Protein AF-A0A955I145-F1 (afdb_monomer_lite)

Sequence (133 aa):
MKADIHPNINPVIFVDTSTGTEFVTTSTLTSDEKKKVNGVDHYVIKVEISSASHPFYTGKRKLVDTAGRVDKFLERAKKAQEMKAKQVKTVDKELDEILHKDEEKKEEKAPKKAESKAANDDDTPEEDQKEAA

Foldseek 3Di:
DDPPPDADKFWAWEAEPVPRDIDTDIDNDADPDWDDDPNGIHHYDYDPDDLVRDCVNVVPPPCPDPVCPVVVVVVVVVVVVVVVVVVVVVVVVVVVVVVVVCVVVPPDDDDDDDDDDDDDDDDDDDDDDDDDD

pLDDT: mean 70.25, std 22.21, range [24.2, 91.81]

Secondary structure (DSSP, 8-state):
--TTSS---EEEEEEETTT--EEEEEES---S-EEEETTEEEEEEEES--TTT-HHHH-------STTHHHHHHHHHHHHHHHHHHHHHHHHHHHHHHHHHHGGGSSS-------------------------

Radius of gyration: 41.45 Å; chains: 1; bounding box: 64×54×112 Å

Structure (mmCIF, N/CA/C/O backbone):
data_AF-A0A955I145-F1
#
_entry.id   AF-A0A955I145-F1
#
loop_
_atom_site.group_PDB
_atom_site.id
_atom_site.type_symbol
_atom_site.label_atom_id
_atom_site.label_alt_id
_atom_site.label_comp_id
_atom_site.label_asym_id
_atom_site.label_entity_id
_atom_site.label_seq_id
_atom_site.pdbx_PDB_ins_code
_atom_site.Cartn_x
_atom_site.Cartn_y
_atom_site.Cartn_z
_atom_site.occupancy
_atom_site.B_iso_or_equiv
_atom_site.auth_seq_id
_atom_site.auth_comp_id
_atom_site.auth_asym_id
_atom_site.auth_atom_id
_atom_site.pdbx_PDB_model_num
ATOM 1 N N . MET A 1 1 ? 20.492 12.522 -17.851 1.00 79.19 1 MET A N 1
ATOM 2 C CA . MET A 1 1 ? 21.517 11.644 -17.255 1.00 79.19 1 MET A CA 1
ATOM 3 C C . MET A 1 1 ? 22.884 12.144 -17.667 1.00 79.19 1 MET A C 1
ATOM 5 O O . MET A 1 1 ? 23.087 12.362 -18.854 1.00 79.19 1 MET A O 1
ATOM 9 N N . LYS A 1 2 ? 23.795 12.341 -16.715 1.00 87.88 2 LYS A N 1
ATOM 10 C CA . LYS A 1 2 ? 25.232 12.401 -17.007 1.00 87.88 2 LYS A CA 1
ATOM 11 C C . LYS A 1 2 ? 25.811 11.000 -16.802 1.00 87.88 2 LYS A C 1
ATOM 13 O O . LYS A 1 2 ? 25.344 10.287 -15.915 1.00 87.88 2 LYS A O 1
ATOM 18 N N . ALA A 1 3 ? 26.773 10.604 -17.631 1.00 83.06 3 ALA A N 1
ATOM 19 C CA . ALA A 1 3 ? 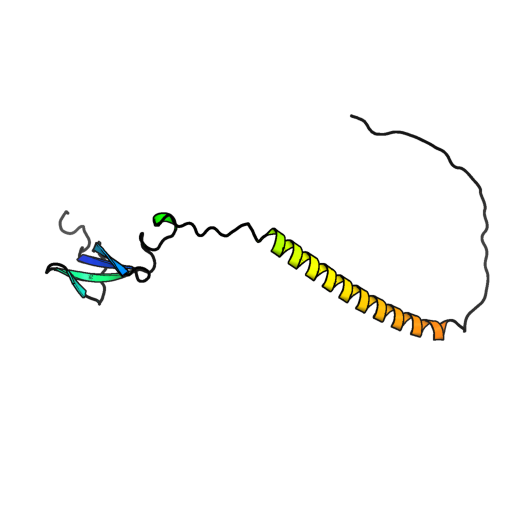27.466 9.334 -17.443 1.00 83.06 3 ALA A CA 1
ATOM 20 C C . ALA A 1 3 ? 28.190 9.327 -16.077 1.00 83.06 3 ALA A C 1
ATOM 22 O O . ALA A 1 3 ? 28.624 10.380 -15.609 1.00 83.06 3 ALA A O 1
ATOM 23 N N . ASP A 1 4 ? 28.239 8.163 -15.427 1.00 83.94 4 ASP A N 1
ATOM 24 C CA . ASP A 1 4 ? 28.995 7.853 -14.196 1.00 83.94 4 ASP A CA 1
ATOM 25 C C . ASP A 1 4 ? 28.572 8.487 -12.857 1.00 83.94 4 ASP A C 1
ATOM 27 O O . ASP A 1 4 ? 29.129 8.131 -11.822 1.00 83.94 4 ASP A O 1
ATOM 31 N N . ILE A 1 5 ? 27.555 9.355 -12.812 1.00 90.25 5 ILE A N 1
ATOM 32 C CA . ILE A 1 5 ? 27.046 9.930 -11.541 1.00 90.25 5 ILE A CA 1
ATOM 33 C C . ILE A 1 5 ? 25.644 9.444 -11.153 1.00 90.25 5 ILE A C 1
ATOM 35 O O . ILE A 1 5 ? 25.021 9.990 -10.239 1.00 90.25 5 ILE A O 1
ATOM 39 N N . HIS A 1 6 ? 25.113 8.447 -11.862 1.00 86.62 6 HIS A N 1
ATOM 40 C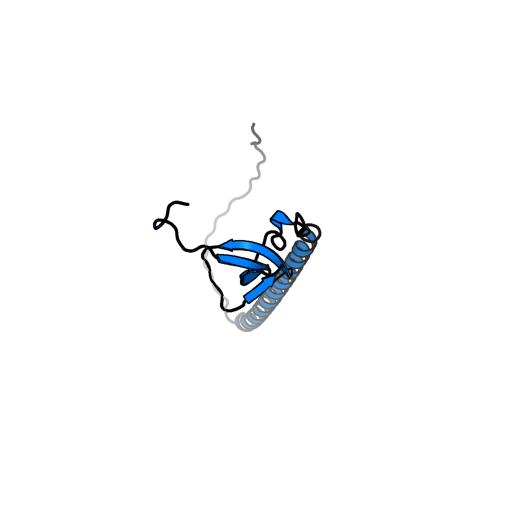 CA . HIS A 1 6 ? 23.777 7.916 -11.612 1.00 86.62 6 HIS A CA 1
ATOM 41 C C . HIS A 1 6 ? 23.808 6.406 -11.370 1.00 86.62 6 HIS A C 1
ATOM 43 O O . HIS A 1 6 ? 24.524 5.691 -12.072 1.00 86.62 6 HIS A O 1
ATOM 49 N N . PRO A 1 7 ? 23.012 5.912 -10.406 1.00 89.06 7 PRO A N 1
ATOM 50 C CA . PRO A 1 7 ? 22.843 4.484 -10.201 1.00 89.06 7 PRO A CA 1
ATOM 51 C C . PRO A 1 7 ? 22.110 3.849 -11.387 1.00 89.06 7 PRO A C 1
ATOM 53 O O . PRO A 1 7 ? 21.365 4.515 -12.109 1.00 89.06 7 PRO A O 1
ATOM 56 N N . ASN A 1 8 ? 22.310 2.544 -11.566 1.00 88.12 8 ASN A N 1
ATOM 57 C CA . ASN A 1 8 ? 21.652 1.788 -12.624 1.00 88.12 8 ASN A CA 1
ATOM 58 C C . ASN A 1 8 ? 20.132 1.743 -12.384 1.00 88.12 8 ASN A C 1
ATOM 60 O O . ASN A 1 8 ? 19.679 1.382 -11.296 1.00 88.12 8 ASN A O 1
ATOM 64 N N . ILE A 1 9 ? 19.364 2.128 -13.403 1.00 90.56 9 ILE A N 1
ATOM 65 C CA . ILE A 1 9 ? 17.905 2.140 -13.392 1.00 90.56 9 ILE A CA 1
ATOM 66 C C . ILE A 1 9 ? 17.410 0.970 -14.235 1.00 90.56 9 ILE A C 1
ATOM 68 O O . ILE A 1 9 ? 17.728 0.865 -15.418 1.00 90.56 9 ILE A O 1
ATOM 72 N N . ASN A 1 10 ? 16.571 0.137 -13.633 1.00 88.94 10 ASN A N 1
ATOM 73 C CA . ASN A 1 10 ? 15.976 -1.028 -14.259 1.00 88.94 10 ASN A CA 1
ATOM 74 C C . ASN A 1 10 ? 14.460 -0.833 -14.449 1.00 88.94 10 ASN A C 1
ATOM 76 O O . ASN A 1 10 ? 13.822 -0.120 -13.669 1.00 88.94 10 ASN A O 1
ATOM 80 N N . PRO A 1 11 ? 13.853 -1.471 -15.461 1.00 90.56 11 PRO A N 1
ATOM 81 C CA . PRO A 1 11 ? 12.402 -1.583 -15.575 1.00 90.56 11 PRO A CA 1
ATOM 82 C C . PRO A 1 11 ? 11.848 -2.537 -14.499 1.00 90.56 11 PRO A C 1
ATOM 84 O O . PRO A 1 11 ? 12.325 -3.661 -14.331 1.00 90.56 11 PRO A O 1
ATOM 87 N N . VAL A 1 12 ? 10.839 -2.086 -13.752 1.00 90.88 12 VAL A N 1
ATOM 88 C CA . VAL A 1 12 ? 10.274 -2.785 -12.587 1.00 90.88 12 VAL A CA 1
ATOM 89 C C . VAL A 1 12 ? 8.744 -2.708 -12.602 1.00 90.88 12 VAL A C 1
ATOM 91 O O . VAL A 1 12 ? 8.157 -1.703 -12.997 1.00 90.88 12 VAL A O 1
ATOM 94 N N . ILE A 1 13 ? 8.091 -3.772 -12.147 1.00 91.25 13 ILE A N 1
ATOM 95 C CA . ILE A 1 13 ? 6.653 -3.846 -11.902 1.00 91.25 13 ILE A CA 1
ATOM 96 C C . ILE A 1 13 ? 6.432 -3.962 -10.398 1.00 91.25 13 ILE A C 1
ATOM 98 O O . ILE A 1 13 ? 6.861 -4.934 -9.775 1.00 91.25 13 ILE A O 1
ATOM 102 N N . PHE A 1 14 ? 5.729 -2.993 -9.822 1.00 91.12 14 PHE A N 1
ATOM 103 C CA . PHE A 1 14 ? 5.234 -3.099 -8.455 1.00 91.12 14 PHE A CA 1
ATOM 104 C C . PHE A 1 14 ? 3.871 -3.780 -8.461 1.00 91.12 14 PHE A C 1
ATOM 106 O O . PHE A 1 14 ? 2.933 -3.277 -9.075 1.00 91.12 14 PHE A O 1
ATOM 113 N N . VAL A 1 15 ? 3.771 -4.918 -7.782 1.00 91.06 15 VAL A N 1
ATOM 114 C CA . VAL A 1 15 ? 2.533 -5.688 -7.649 1.00 91.06 15 VAL A CA 1
ATOM 115 C C . VAL A 1 15 ? 2.014 -5.515 -6.232 1.00 91.06 15 VAL A C 1
ATOM 117 O O . VAL A 1 15 ? 2.683 -5.891 -5.269 1.00 91.06 15 VAL A O 1
ATOM 120 N N . ASP A 1 16 ? 0.819 -4.948 -6.098 1.00 91.81 16 ASP A N 1
ATOM 121 C CA . ASP A 1 16 ? 0.129 -4.890 -4.811 1.00 91.81 16 ASP A CA 1
ATOM 122 C C . ASP A 1 16 ? -0.410 -6.281 -4.446 1.00 91.81 16 ASP A C 1
ATOM 124 O O . ASP A 1 16 ? -1.210 -6.863 -5.179 1.00 91.81 16 ASP A O 1
ATOM 128 N N . THR A 1 17 ? 0.002 -6.809 -3.296 1.00 88.88 17 THR A N 1
ATOM 129 C CA . THR A 1 17 ? -0.457 -8.111 -2.783 1.00 88.88 17 THR A CA 1
ATOM 130 C C . THR A 1 17 ? -1.937 -8.129 -2.399 1.00 88.88 17 THR A C 1
ATOM 132 O O . THR A 1 17 ? -2.570 -9.180 -2.466 1.00 88.88 17 THR A O 1
ATOM 135 N N . SER A 1 18 ? -2.514 -6.983 -2.024 1.00 85.62 18 SER A N 1
ATOM 136 C CA . SER A 1 18 ? -3.903 -6.896 -1.564 1.00 85.62 18 SER A CA 1
ATOM 137 C C . SER A 1 18 ? -4.906 -6.771 -2.711 1.00 85.62 18 SER A C 1
ATOM 139 O O . SER A 1 18 ? -6.015 -7.295 -2.612 1.00 85.62 18 SER A O 1
ATOM 141 N N . THR A 1 19 ? -4.540 -6.059 -3.779 1.00 83.44 19 THR A N 1
ATOM 142 C CA . THR A 1 19 ? -5.456 -5.720 -4.885 1.00 83.44 19 THR A CA 1
ATOM 143 C C . THR A 1 19 ? -5.044 -6.315 -6.228 1.00 83.44 19 THR A C 1
ATOM 145 O O . THR A 1 19 ? -5.828 -6.266 -7.171 1.00 83.44 19 THR A O 1
ATOM 148 N N . GLY A 1 20 ? -3.833 -6.872 -6.335 1.00 85.94 20 GLY A N 1
ATOM 149 C CA . GLY A 1 20 ? -3.289 -7.405 -7.586 1.00 85.94 20 GLY A CA 1
ATOM 150 C C . GLY A 1 20 ? -2.978 -6.332 -8.632 1.00 85.94 20 GLY A C 1
ATOM 151 O O . GLY A 1 20 ? -2.729 -6.663 -9.788 1.00 85.94 20 GLY A O 1
ATOM 152 N N . THR A 1 21 ? -3.014 -5.050 -8.256 1.00 87.12 21 THR A N 1
ATOM 153 C CA . THR A 1 21 ? -2.753 -3.940 -9.178 1.00 87.12 21 THR A CA 1
ATOM 154 C C . THR A 1 21 ? -1.264 -3.896 -9.532 1.00 87.12 21 THR A C 1
ATOM 156 O O . THR A 1 21 ? -0.417 -3.927 -8.637 1.00 87.12 21 THR A O 1
ATOM 159 N N . GLU A 1 22 ? -0.947 -3.813 -10.828 1.00 90.19 22 GLU A N 1
ATOM 160 C CA . GLU A 1 22 ? 0.425 -3.774 -11.349 1.00 90.19 22 GLU A CA 1
ATOM 161 C C . GLU A 1 22 ? 0.800 -2.356 -11.804 1.00 90.19 22 GLU A C 1
ATOM 163 O O . GLU A 1 22 ? 0.136 -1.771 -12.661 1.00 90.19 22 GLU A O 1
ATOM 168 N N . PHE A 1 23 ? 1.890 -1.810 -11.265 1.00 89.81 23 PHE A N 1
ATOM 169 C CA . PHE A 1 23 ? 2.431 -0.510 -11.659 1.00 89.81 23 PHE A CA 1
ATOM 170 C C . PHE A 1 23 ? 3.767 -0.689 -12.379 1.00 89.81 23 PHE A C 1
ATOM 172 O O . PHE A 1 23 ? 4.764 -1.070 -11.764 1.00 89.81 23 PHE A O 1
ATOM 179 N N . VAL A 1 24 ? 3.789 -0.392 -13.679 1.00 90.94 24 VAL A N 1
ATOM 180 C CA . VAL A 1 24 ? 5.000 -0.427 -14.511 1.00 90.94 24 VAL A CA 1
ATOM 181 C C . VAL A 1 24 ? 5.759 0.886 -14.339 1.00 90.94 24 VAL A C 1
ATOM 183 O O . VAL A 1 24 ? 5.235 1.955 -14.647 1.00 90.94 24 VAL A O 1
ATOM 186 N N . THR A 1 25 ? 6.990 0.821 -13.840 1.00 90.38 25 THR A N 1
ATOM 187 C CA . THR A 1 25 ? 7.847 1.996 -13.642 1.00 90.38 25 THR A CA 1
ATOM 188 C C . THR A 1 25 ? 9.326 1.625 -13.753 1.00 90.38 25 THR A C 1
ATOM 190 O O . THR A 1 25 ? 9.689 0.483 -14.026 1.00 90.38 25 THR A O 1
ATOM 193 N N . THR A 1 26 ? 10.207 2.597 -13.556 1.00 90.31 26 THR A N 1
ATOM 194 C CA . THR A 1 26 ? 11.656 2.401 -13.522 1.00 90.31 26 THR A CA 1
ATOM 195 C C . THR A 1 26 ? 12.184 2.636 -12.111 1.00 90.31 26 THR A C 1
ATOM 197 O O . THR A 1 26 ? 11.865 3.658 -11.504 1.00 90.31 26 THR A O 1
ATOM 200 N N . SER A 1 27 ? 12.997 1.720 -11.585 1.00 90.06 27 SER A N 1
ATOM 201 C CA . SER A 1 27 ? 13.574 1.812 -10.238 1.00 90.06 27 SER A CA 1
ATOM 202 C C . SER A 1 27 ? 15.001 1.265 -10.208 1.00 90.06 27 SER A C 1
ATOM 204 O O . SER A 1 27 ? 15.419 0.525 -11.093 1.00 90.06 27 SER A O 1
ATOM 206 N N . THR A 1 28 ? 15.771 1.633 -9.188 1.00 88.88 28 THR A N 1
ATOM 207 C CA . THR A 1 28 ? 17.114 1.083 -8.938 1.00 88.88 28 THR A CA 1
ATOM 208 C C . THR A 1 28 ? 17.071 -0.275 -8.230 1.00 88.88 28 THR A C 1
ATOM 210 O O . THR A 1 28 ? 18.070 -0.990 -8.203 1.00 88.88 28 THR A O 1
ATOM 213 N N . LEU A 1 29 ? 15.920 -0.641 -7.660 1.00 85.94 29 LEU A N 1
ATOM 214 C CA . LEU A 1 29 ? 15.700 -1.917 -6.983 1.00 85.94 29 LEU A CA 1
ATOM 215 C C . LEU A 1 29 ? 15.621 -3.075 -7.984 1.00 85.94 29 LEU A C 1
ATOM 2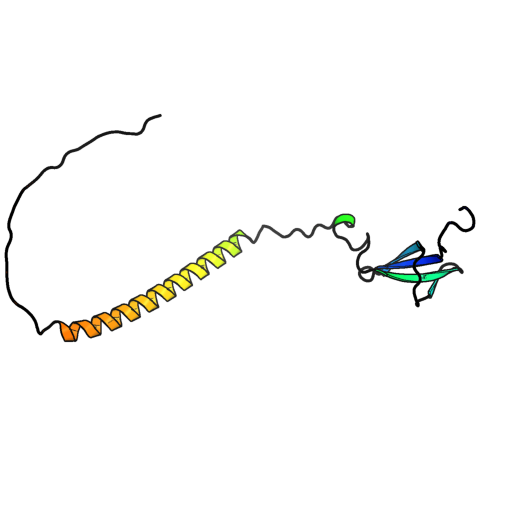17 O O . LEU A 1 29 ? 15.047 -2.946 -9.065 1.00 85.94 29 LEU A O 1
ATOM 221 N N . THR A 1 30 ? 16.166 -4.222 -7.586 1.00 85.19 30 THR A N 1
ATOM 222 C CA . THR A 1 30 ? 16.096 -5.486 -8.330 1.00 85.19 30 THR A CA 1
ATOM 223 C C . THR A 1 30 ? 15.445 -6.558 -7.458 1.00 85.19 30 THR A C 1
ATOM 225 O O . THR A 1 30 ? 15.423 -6.444 -6.234 1.00 85.19 30 THR A O 1
ATOM 228 N N . SER A 1 31 ? 14.856 -7.562 -8.100 1.00 86.81 31 SER A N 1
ATOM 229 C CA . SER A 1 31 ? 14.171 -8.693 -7.466 1.00 86.81 31 SER A CA 1
ATOM 230 C C . SER A 1 31 ? 14.513 -9.970 -8.234 1.00 86.81 31 SER A C 1
ATOM 232 O O . SER A 1 31 ? 14.963 -9.898 -9.378 1.00 86.81 31 SER A O 1
ATOM 234 N N . ASP A 1 32 ? 14.297 -11.136 -7.638 1.00 84.31 32 ASP A N 1
ATOM 235 C CA . ASP A 1 32 ? 14.578 -12.416 -8.298 1.00 84.31 32 ASP A CA 1
ATOM 236 C C . ASP A 1 32 ? 13.500 -12.779 -9.334 1.00 84.31 32 ASP A C 1
ATOM 238 O O . ASP A 1 32 ? 13.771 -13.430 -10.345 1.00 84.31 32 ASP A O 1
ATOM 242 N N . GLU A 1 33 ? 12.266 -12.317 -9.119 1.00 83.69 33 GLU A N 1
ATOM 243 C CA . GLU A 1 33 ? 11.136 -12.574 -10.009 1.00 83.69 33 GLU A CA 1
ATOM 244 C C . GLU A 1 33 ? 11.149 -11.609 -11.206 1.00 83.69 33 GLU A C 1
ATOM 246 O O . GLU A 1 33 ? 11.191 -10.387 -11.042 1.00 83.69 33 GLU A O 1
ATOM 251 N N . LYS A 1 34 ? 11.077 -12.151 -12.430 1.00 85.44 34 LYS A N 1
ATOM 252 C CA . LYS A 1 34 ? 11.000 -11.377 -13.679 1.00 85.44 34 LYS A CA 1
ATOM 253 C C . LYS A 1 34 ? 9.718 -11.695 -14.435 1.00 85.44 34 LYS A C 1
ATOM 255 O O . LYS A 1 34 ? 9.376 -12.862 -14.622 1.00 85.44 34 LYS A O 1
ATOM 260 N N . LYS A 1 35 ? 9.038 -10.658 -14.922 1.00 85.44 35 LYS A N 1
ATOM 261 C CA . LYS A 1 35 ? 7.839 -10.774 -15.758 1.00 85.44 35 LYS A CA 1
ATOM 262 C C . LYS A 1 35 ? 8.043 -9.998 -17.056 1.00 85.44 35 LYS A C 1
ATOM 264 O O . LYS A 1 35 ? 8.461 -8.841 -17.041 1.00 85.44 35 LYS A O 1
ATOM 269 N N . LYS A 1 36 ? 7.724 -10.633 -18.186 1.00 85.06 36 LYS A N 1
ATOM 270 C CA . LYS A 1 36 ? 7.701 -9.975 -19.498 1.00 85.06 36 LYS A CA 1
ATOM 271 C C . LYS A 1 36 ? 6.392 -9.226 -19.670 1.00 85.06 36 LYS A C 1
ATOM 273 O O . LYS A 1 36 ? 5.330 -9.843 -19.697 1.00 85.06 36 LYS A O 1
ATOM 278 N N . VAL A 1 37 ? 6.482 -7.912 -19.838 1.00 80.88 37 VAL A N 1
ATOM 279 C CA . VAL A 1 37 ? 5.347 -7.065 -20.216 1.00 80.88 37 VAL A CA 1
ATOM 280 C C . VAL A 1 37 ? 5.748 -6.300 -21.470 1.00 80.88 37 VAL A C 1
ATOM 282 O O . VAL A 1 37 ? 6.787 -5.646 -21.498 1.00 80.88 37 VAL A O 1
ATOM 285 N N . ASN A 1 38 ? 4.952 -6.437 -22.535 1.00 77.00 38 ASN A N 1
ATOM 286 C CA . ASN A 1 38 ? 5.165 -5.769 -23.826 1.00 77.00 38 ASN A CA 1
ATOM 287 C C . ASN A 1 38 ? 6.562 -6.001 -24.440 1.00 77.00 38 ASN A C 1
ATOM 289 O O . ASN A 1 38 ? 7.141 -5.107 -25.047 1.00 77.00 38 ASN A O 1
ATOM 293 N N . GLY A 1 39 ? 7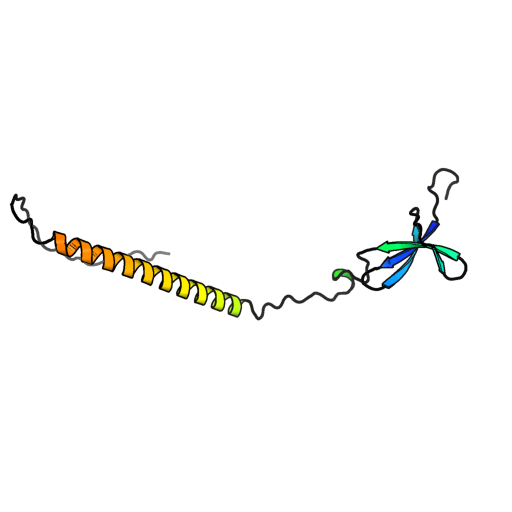.117 -7.206 -24.264 1.00 81.38 39 GLY A N 1
ATOM 294 C CA . GLY A 1 39 ? 8.421 -7.590 -24.818 1.00 81.38 39 GLY A CA 1
ATOM 295 C C . GLY A 1 39 ? 9.642 -7.113 -24.021 1.00 81.38 39 GLY A C 1
ATOM 296 O O . GLY A 1 39 ? 10.758 -7.458 -24.395 1.00 81.38 39 GLY A O 1
ATOM 297 N N . VAL A 1 40 ? 9.447 -6.387 -22.913 1.00 83.69 40 VAL A N 1
ATOM 298 C CA . VAL A 1 40 ? 10.519 -5.936 -22.013 1.00 83.69 40 VAL A CA 1
ATOM 299 C C . VAL A 1 40 ? 10.482 -6.748 -20.715 1.00 83.69 40 VAL A C 1
ATOM 301 O O . VAL A 1 40 ? 9.423 -6.927 -20.103 1.00 83.69 40 VAL A O 1
ATOM 304 N N . ASP A 1 41 ? 11.644 -7.254 -20.299 1.00 86.44 41 ASP A N 1
ATOM 305 C CA . ASP A 1 41 ? 11.822 -7.949 -19.021 1.00 86.44 41 ASP A CA 1
ATOM 306 C C . ASP A 1 41 ? 11.790 -6.938 -17.874 1.00 86.44 41 ASP A C 1
ATOM 308 O O . ASP A 1 41 ? 12.642 -6.055 -17.809 1.00 86.44 41 ASP A O 1
ATOM 312 N N . HIS A 1 42 ? 10.826 -7.076 -16.964 1.00 87.38 42 HIS A N 1
ATOM 313 C CA . HIS A 1 42 ? 10.720 -6.239 -15.773 1.00 87.38 42 HIS A CA 1
ATOM 314 C C . HIS A 1 42 ? 10.931 -7.069 -14.509 1.00 87.38 42 HIS A C 1
ATOM 316 O O . HIS A 1 42 ? 10.458 -8.205 -14.417 1.00 87.38 42 HIS A O 1
ATOM 322 N N . TYR A 1 43 ? 11.590 -6.484 -13.51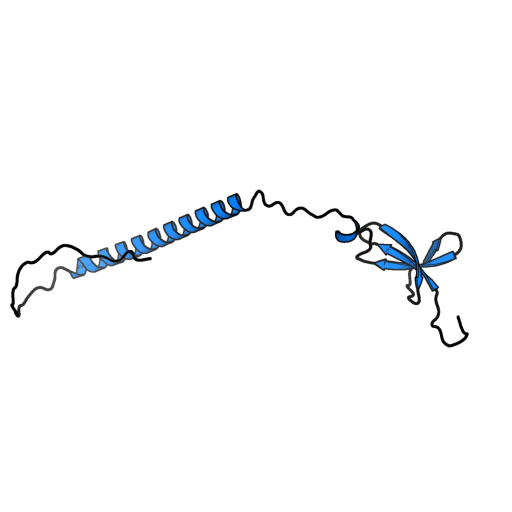2 1.00 90.19 43 TYR A N 1
ATOM 323 C CA . TYR A 1 43 ? 11.684 -7.072 -12.174 1.00 90.19 43 TYR A CA 1
ATOM 324 C C . TYR A 1 43 ? 10.362 -6.908 -11.424 1.00 90.19 43 TYR A C 1
ATOM 326 O O . TYR A 1 43 ? 9.761 -5.842 -11.480 1.00 90.19 43 TYR A O 1
ATOM 334 N N . VAL A 1 44 ? 9.904 -7.931 -10.709 1.00 90.62 44 VAL A N 1
ATOM 335 C CA . VAL A 1 44 ? 8.644 -7.897 -9.956 1.00 90.62 44 VAL A CA 1
ATOM 336 C C . VAL A 1 44 ? 8.931 -7.635 -8.484 1.00 90.62 44 VAL A C 1
ATOM 338 O O . VAL A 1 44 ? 9.620 -8.413 -7.828 1.00 90.62 44 VAL A O 1
ATOM 341 N N . ILE A 1 45 ? 8.374 -6.550 -7.952 1.00 90.06 45 ILE A N 1
ATOM 342 C CA . ILE A 1 45 ? 8.460 -6.200 -6.533 1.00 90.06 45 ILE A CA 1
ATOM 343 C C . ILE A 1 45 ? 7.060 -6.254 -5.935 1.00 90.06 45 ILE A C 1
ATOM 345 O O . ILE A 1 45 ? 6.163 -5.522 -6.351 1.00 90.06 45 ILE A O 1
ATOM 349 N N . LYS A 1 46 ? 6.879 -7.119 -4.938 1.00 90.19 46 LYS A N 1
ATOM 350 C CA . LYS A 1 46 ? 5.622 -7.237 -4.195 1.00 90.19 46 LYS A CA 1
ATOM 351 C C . LYS A 1 46 ? 5.573 -6.158 -3.118 1.00 90.19 46 LYS A C 1
ATOM 353 O O . LYS A 1 46 ? 6.528 -5.998 -2.364 1.00 90.19 46 LYS A O 1
ATOM 358 N N . VAL A 1 47 ? 4.468 -5.424 -3.058 1.00 90.00 47 VAL A N 1
ATOM 359 C CA . VAL A 1 47 ? 4.238 -4.356 -2.078 1.00 90.00 47 VAL A CA 1
ATOM 360 C C . VAL A 1 47 ? 2.982 -4.675 -1.272 1.00 90.00 47 VAL A C 1
ATOM 362 O O . VAL A 1 47 ? 2.003 -5.205 -1.800 1.00 90.00 47 VAL A O 1
ATOM 365 N N . GLU A 1 48 ? 3.016 -4.369 0.023 1.00 85.81 48 GLU A N 1
ATOM 366 C CA . GLU A 1 48 ? 1.901 -4.623 0.945 1.00 85.81 48 GLU A CA 1
ATOM 367 C C . GLU A 1 48 ? 0.776 -3.586 0.826 1.00 85.81 48 GLU A C 1
ATOM 369 O O . GLU A 1 48 ? -0.390 -3.909 1.035 1.00 85.81 48 GLU A O 1
ATOM 374 N N . ILE A 1 49 ? 1.118 -2.331 0.511 1.00 85.81 49 ILE A N 1
ATOM 375 C CA . ILE A 1 49 ? 0.171 -1.214 0.443 1.00 85.81 49 ILE A CA 1
ATOM 376 C C . ILE A 1 49 ? 0.485 -0.349 -0.779 1.00 85.81 49 ILE A C 1
ATOM 378 O O . ILE A 1 49 ? 1.611 0.112 -0.961 1.00 85.81 49 ILE A O 1
ATOM 382 N N . SER A 1 50 ? -0.532 -0.079 -1.590 1.00 87.06 50 SER A N 1
ATOM 383 C CA . SER A 1 50 ? -0.475 0.816 -2.745 1.00 87.06 50 SER A CA 1
ATOM 384 C C . SER A 1 50 ? -1.598 1.858 -2.693 1.00 87.06 50 SER A C 1
ATOM 386 O O . SER A 1 50 ? -2.451 1.854 -1.797 1.00 87.06 50 SER A O 1
ATOM 388 N N . SER A 1 51 ? -1.631 2.759 -3.679 1.00 85.69 51 SER A N 1
ATOM 389 C CA . SER A 1 51 ? -2.738 3.708 -3.842 1.00 85.69 51 SER A CA 1
ATOM 390 C C . SER A 1 51 ? -4.097 3.018 -4.002 1.00 85.69 51 SER A C 1
ATOM 392 O O . SER A 1 51 ? -5.120 3.590 -3.639 1.00 85.69 51 SER A O 1
ATOM 394 N N . ALA A 1 52 ? -4.121 1.776 -4.487 1.00 83.62 52 ALA A N 1
ATOM 395 C CA . ALA A 1 52 ? -5.348 1.011 -4.663 1.00 83.62 52 ALA A CA 1
ATOM 396 C C . ALA A 1 52 ? -5.874 0.388 -3.356 1.00 83.62 52 ALA A C 1
ATOM 398 O O . ALA A 1 52 ? -7.073 0.142 -3.243 1.00 83.62 52 ALA A O 1
ATOM 399 N N . SER A 1 53 ? -5.013 0.137 -2.365 1.00 81.88 53 SER A N 1
ATOM 400 C CA . SER A 1 53 ? -5.377 -0.548 -1.112 1.00 81.88 53 SER A CA 1
ATOM 401 C C . SER A 1 53 ? -5.501 0.386 0.090 1.00 81.88 53 SER A C 1
ATOM 403 O O . SER A 1 53 ? -6.151 0.034 1.077 1.00 81.88 53 SER A O 1
ATOM 405 N N . HIS A 1 54 ? -4.940 1.597 0.037 1.00 81.62 54 HIS A N 1
ATOM 406 C CA . HIS A 1 54 ? -5.015 2.498 1.182 1.00 81.62 54 HIS A CA 1
ATOM 407 C C . HIS A 1 54 ? -6.381 3.225 1.265 1.00 81.62 54 HIS A C 1
ATOM 409 O O . HIS A 1 54 ? -6.804 3.874 0.298 1.00 81.62 54 HIS A O 1
ATOM 415 N N . PRO A 1 55 ? -7.075 3.196 2.425 1.00 84.06 55 PRO A N 1
ATOM 416 C CA . PRO A 1 55 ? -8.391 3.826 2.600 1.00 84.06 55 PRO A CA 1
ATOM 417 C C . PRO A 1 55 ? -8.444 5.326 2.290 1.00 84.06 55 PRO A C 1
ATOM 419 O O . PRO A 1 55 ? -9.501 5.840 1.928 1.00 84.06 55 PRO A O 1
ATOM 422 N N . PHE A 1 56 ? -7.317 6.032 2.419 1.00 84.69 56 PHE A N 1
ATOM 423 C CA . PHE A 1 56 ? -7.219 7.448 2.063 1.00 84.69 56 PHE A CA 1
ATOM 424 C C . PHE A 1 56 ? -7.414 7.679 0.559 1.00 84.69 56 PHE A C 1
ATOM 426 O O . PHE A 1 56 ? -8.203 8.535 0.174 1.00 84.69 56 PHE A O 1
ATOM 433 N N . TYR A 1 57 ? -6.750 6.889 -0.289 1.00 85.12 57 TYR A N 1
ATOM 434 C CA . TYR A 1 57 ? -6.813 7.047 -1.745 1.00 85.12 57 TYR A CA 1
ATOM 435 C C . TYR A 1 57 ? -8.101 6.480 -2.345 1.00 85.12 57 TYR A C 1
ATOM 437 O O . TYR A 1 57 ? -8.610 7.005 -3.330 1.00 85.12 57 TYR A O 1
ATOM 445 N N . THR A 1 58 ? -8.665 5.434 -1.739 1.00 84.38 58 THR A N 1
ATOM 446 C CA . THR A 1 58 ? -9.913 4.821 -2.223 1.00 84.38 58 THR A CA 1
ATOM 447 C C . THR A 1 58 ? -11.175 5.564 -1.778 1.00 84.38 58 THR A C 1
ATOM 449 O O . THR A 1 58 ? -12.268 5.222 -2.228 1.00 84.38 58 THR A O 1
ATOM 452 N N . GLY A 1 59 ? -11.065 6.544 -0.870 1.00 78.44 59 GLY A N 1
ATOM 453 C CA . GLY A 1 59 ? -12.185 7.354 -0.367 1.00 78.44 59 GLY A CA 1
ATOM 454 C C . GLY A 1 59 ? -13.224 6.584 0.462 1.00 78.44 59 GLY A C 1
ATOM 455 O O . GLY A 1 59 ? -14.129 7.181 1.047 1.00 78.44 59 GLY A O 1
ATOM 456 N N . LYS A 1 60 ? -13.092 5.258 0.569 1.00 73.56 60 LYS A N 1
ATOM 457 C CA . LYS A 1 60 ? -13.973 4.381 1.343 1.00 73.56 60 LYS A CA 1
ATOM 458 C C . LYS A 1 60 ? -13.563 4.441 2.808 1.00 73.56 60 LYS A C 1
ATOM 460 O O . LYS A 1 60 ? -12.874 3.567 3.333 1.00 73.56 60 LYS A O 1
ATOM 465 N N . ARG A 1 61 ? -13.986 5.503 3.493 1.00 70.94 61 ARG A N 1
ATOM 466 C CA . ARG A 1 61 ? -13.858 5.591 4.950 1.00 70.94 61 ARG A CA 1
ATOM 467 C C . ARG A 1 61 ? -14.746 4.511 5.556 1.00 70.94 61 ARG A C 1
ATOM 469 O O . ARG A 1 61 ? -15.959 4.525 5.366 1.00 70.94 61 ARG A O 1
ATOM 476 N N . LYS A 1 62 ? -14.147 3.581 6.300 1.00 66.56 62 LYS A N 1
ATOM 477 C CA . LYS A 1 62 ? -14.895 2.664 7.162 1.00 66.56 62 LYS A CA 1
ATOM 478 C C . LYS A 1 62 ? -15.600 3.524 8.212 1.00 66.56 62 LYS A C 1
ATOM 480 O O . LYS A 1 62 ? -14.965 3.973 9.163 1.00 66.56 62 LYS A O 1
ATOM 485 N N . LEU A 1 63 ? -16.880 3.823 7.991 1.00 68.19 63 LEU A N 1
ATOM 486 C CA . LEU A 1 63 ? -17.740 4.453 8.987 1.00 68.19 63 LEU A CA 1
ATOM 487 C C . LEU A 1 63 ? -17.788 3.502 10.182 1.00 68.19 63 LEU A C 1
ATOM 489 O O . LEU A 1 63 ? -18.442 2.462 10.148 1.00 68.19 63 LEU A O 1
ATOM 493 N N . VAL A 1 64 ? -17.014 3.816 11.218 1.00 68.69 64 VAL A N 1
ATOM 494 C CA . VAL A 1 64 ? -17.144 3.146 12.507 1.00 68.69 64 VAL A CA 1
ATOM 495 C C . VAL A 1 64 ? -18.392 3.735 13.144 1.00 68.69 64 VAL A C 1
ATOM 497 O O . VAL A 1 64 ? -18.357 4.830 13.702 1.00 68.69 64 VAL A O 1
ATOM 500 N N . ASP A 1 65 ? -19.494 3.018 12.958 1.00 70.38 65 ASP A N 1
ATOM 501 C CA . ASP A 1 65 ? -20.843 3.430 13.315 1.00 70.38 65 ASP A CA 1
ATOM 502 C C . ASP A 1 65 ? -20.941 3.885 14.785 1.00 70.38 65 ASP A C 1
ATOM 504 O O . ASP A 1 65 ? -20.499 3.203 15.720 1.00 70.38 65 ASP A O 1
ATOM 508 N N . THR A 1 66 ? -21.488 5.079 14.994 1.00 65.19 66 THR A N 1
ATOM 509 C CA . THR A 1 66 ? -21.770 5.661 16.311 1.00 65.19 66 THR A CA 1
ATOM 510 C C . THR A 1 66 ? -23.057 5.112 16.923 1.00 65.19 66 THR A C 1
ATOM 512 O O . THR A 1 66 ? -23.235 5.249 18.135 1.00 65.19 66 THR A O 1
ATOM 515 N N . ALA A 1 67 ? -23.912 4.452 16.130 1.00 70.50 67 ALA A N 1
ATOM 516 C CA . ALA A 1 67 ? -25.258 4.036 16.521 1.00 70.50 67 ALA A CA 1
ATOM 517 C C . ALA A 1 67 ? -25.314 3.061 17.713 1.00 70.50 67 ALA A C 1
ATOM 519 O O . ALA A 1 67 ? -26.287 3.067 18.451 1.00 70.50 67 ALA A O 1
ATOM 520 N N . GLY A 1 68 ? -24.260 2.281 17.976 1.00 78.94 68 GLY A N 1
ATOM 521 C CA . GLY A 1 68 ? -24.238 1.298 19.073 1.00 78.94 68 GLY A CA 1
ATOM 522 C C . GLY A 1 68 ? -23.497 1.738 20.341 1.00 78.94 68 GLY A C 1
ATOM 523 O O . GLY A 1 68 ? -23.209 0.908 21.204 1.00 78.94 68 GLY A O 1
ATOM 524 N N . ARG A 1 69 ? -23.076 3.007 20.457 1.00 81.94 69 ARG A N 1
ATOM 525 C CA . ARG A 1 69 ? -22.307 3.458 21.638 1.00 81.94 69 ARG A CA 1
ATOM 526 C C . ARG A 1 69 ? -23.174 3.587 22.890 1.00 81.94 69 ARG A C 1
ATOM 528 O O . ARG A 1 69 ? -22.685 3.261 23.971 1.00 81.94 69 ARG A O 1
ATOM 535 N N . VAL A 1 70 ? -24.427 4.021 22.739 1.00 83.19 70 VAL A N 1
ATOM 536 C CA . VAL A 1 70 ? -25.389 4.137 23.847 1.00 83.19 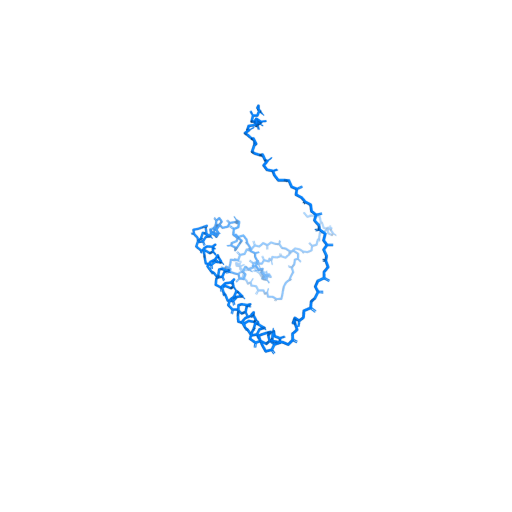70 VAL A CA 1
ATOM 537 C C . VAL A 1 70 ? -25.778 2.749 24.353 1.00 83.19 70 VAL A C 1
ATOM 539 O O . VAL A 1 70 ? -25.688 2.500 25.552 1.00 83.19 70 VAL A O 1
ATOM 542 N N . ASP A 1 71 ? -26.059 1.805 23.454 1.00 84.94 71 ASP A N 1
ATOM 543 C CA . ASP A 1 71 ? -26.383 0.423 23.829 1.00 84.94 71 ASP A CA 1
ATOM 544 C C . ASP A 1 71 ? -25.221 -0.255 24.566 1.00 84.94 71 ASP A C 1
ATOM 546 O O . ASP A 1 71 ? -25.404 -0.816 25.645 1.00 84.94 71 ASP A O 1
ATOM 550 N N . LYS A 1 72 ? -23.981 -0.085 24.082 1.00 86.25 72 LYS A N 1
ATOM 551 C CA . LYS A 1 72 ? -22.775 -0.567 24.781 1.00 86.25 72 LYS A CA 1
ATOM 552 C C . LYS A 1 72 ? -22.572 0.090 26.148 1.00 86.25 72 LYS A C 1
ATOM 554 O O . LYS A 1 72 ? -21.993 -0.528 27.040 1.00 86.25 72 LYS A O 1
ATOM 559 N N . PHE A 1 73 ? -22.987 1.344 26.326 1.00 88.62 73 PHE A N 1
ATOM 560 C CA . PHE A 1 73 ? -22.934 2.011 27.627 1.00 88.62 73 PHE A CA 1
ATOM 561 C C . PHE A 1 73 ? -23.975 1.425 28.588 1.00 88.62 73 PHE A C 1
ATOM 563 O O . PHE A 1 73 ? -23.622 1.070 29.712 1.00 88.62 73 PHE A O 1
ATOM 570 N N . LEU A 1 74 ? -25.215 1.235 28.127 1.00 89.38 74 LEU A N 1
ATOM 571 C CA . LEU A 1 74 ? -26.285 0.608 28.905 1.00 89.38 74 LEU A CA 1
ATOM 572 C C . LEU A 1 74 ? -25.932 -0.835 29.298 1.00 89.38 74 LEU A C 1
ATOM 574 O O . LEU A 1 74 ? -26.143 -1.228 30.443 1.00 89.38 74 LEU A O 1
ATOM 578 N N . GLU A 1 75 ? -25.324 -1.610 28.399 1.00 91.19 75 GLU A N 1
ATOM 579 C CA . GLU A 1 75 ? -24.840 -2.966 28.690 1.00 91.19 75 GLU A CA 1
ATOM 580 C C . GLU A 1 75 ? -23.738 -2.991 29.757 1.00 91.19 75 GLU A C 1
ATOM 582 O O . GLU A 1 75 ? -23.749 -3.847 30.644 1.00 91.19 75 GLU A O 1
ATOM 587 N N . ARG A 1 76 ? -22.786 -2.049 29.708 1.00 89.75 76 ARG A N 1
ATOM 588 C CA . ARG A 1 76 ? -21.744 -1.930 30.742 1.00 89.75 76 ARG A CA 1
ATOM 589 C C . ARG A 1 76 ? -22.327 -1.492 32.083 1.00 89.75 76 ARG A C 1
ATOM 591 O O . ARG A 1 76 ? -21.921 -2.027 33.112 1.00 89.75 76 ARG A O 1
ATOM 598 N N . ALA A 1 77 ? -23.281 -0.562 32.076 1.00 91.50 77 ALA A N 1
ATOM 599 C CA . ALA A 1 77 ? -23.943 -0.085 33.285 1.00 91.50 77 ALA A CA 1
ATOM 600 C C . ALA A 1 77 ? -24.743 -1.204 33.974 1.00 91.50 77 ALA A C 1
ATOM 602 O O . ALA A 1 77 ? -24.592 -1.401 35.179 1.00 91.50 77 ALA A O 1
ATOM 603 N N . LYS A 1 78 ? -25.509 -1.998 33.211 1.00 91.56 78 LYS A N 1
ATOM 604 C CA . LYS A 1 78 ? -26.228 -3.177 33.728 1.00 91.56 78 LYS A CA 1
ATOM 605 C C . LYS A 1 78 ? -25.274 -4.198 34.353 1.00 91.56 78 LYS A C 1
ATOM 607 O O . LYS A 1 78 ? -25.465 -4.594 35.498 1.00 91.56 78 LYS A O 1
ATOM 612 N N . LYS A 1 79 ? -24.180 -4.543 33.659 1.00 90.88 79 LYS A N 1
ATOM 613 C CA . LYS A 1 79 ? -23.146 -5.447 34.199 1.00 90.88 79 LYS A CA 1
ATOM 614 C C . LYS A 1 79 ? -22.515 -4.908 35.487 1.00 90.88 79 LYS A C 1
ATOM 616 O O . LYS A 1 79 ? -22.282 -5.673 36.417 1.00 90.88 79 LYS A O 1
ATOM 621 N N . ALA A 1 80 ? -22.266 -3.601 35.582 1.00 88.31 80 ALA A N 1
ATOM 622 C CA . ALA A 1 80 ? -21.729 -2.989 36.798 1.00 88.31 80 ALA A CA 1
ATOM 623 C C . ALA A 1 80 ? -22.717 -3.055 37.979 1.00 88.31 80 ALA A C 1
ATOM 625 O O . ALA A 1 80 ? -22.299 -3.308 39.108 1.00 88.31 80 ALA A O 1
ATOM 626 N N . GLN A 1 81 ? -24.017 -2.873 37.732 1.00 86.69 81 GLN A N 1
ATOM 627 C CA . GLN A 1 81 ? -25.057 -3.014 38.757 1.00 86.69 81 GLN A CA 1
ATOM 628 C C . GLN A 1 81 ? -25.186 -4.459 39.249 1.00 86.69 81 GLN A C 1
ATOM 630 O O . GLN A 1 81 ? -25.262 -4.685 40.453 1.00 86.69 81 GLN A O 1
ATOM 635 N N . GLU A 1 82 ? -25.130 -5.442 38.351 1.00 85.19 82 GLU A N 1
ATOM 636 C CA . GLU A 1 82 ? -25.137 -6.861 38.727 1.00 85.19 82 GLU A CA 1
ATOM 637 C C . GLU A 1 82 ? -23.907 -7.253 39.553 1.00 85.19 82 GLU A C 1
ATOM 639 O O . GLU A 1 82 ? -24.022 -8.021 40.507 1.00 85.19 82 GLU A O 1
ATOM 644 N N . MET A 1 83 ? -22.730 -6.712 39.223 1.00 81.12 83 MET A N 1
ATOM 645 C CA . MET A 1 83 ? -21.502 -6.951 39.988 1.00 81.12 83 MET A CA 1
ATOM 646 C C . MET A 1 83 ? -21.561 -6.306 41.377 1.00 81.12 83 MET A C 1
ATOM 648 O O . MET A 1 83 ? -21.182 -6.949 42.353 1.00 81.12 83 MET A O 1
ATOM 652 N N . LYS A 1 84 ? -22.115 -5.092 41.494 1.00 80.56 84 LYS A N 1
ATOM 653 C CA . LYS A 1 84 ? -22.373 -4.453 42.794 1.00 80.56 84 LYS A CA 1
ATOM 654 C C . LYS A 1 84 ? -23.394 -5.235 43.619 1.00 80.56 84 LYS A C 1
ATOM 656 O O . LYS A 1 84 ? -23.161 -5.477 44.793 1.00 80.56 84 LYS A O 1
ATOM 661 N N . ALA A 1 85 ? -24.482 -5.698 43.008 1.00 78.38 85 ALA A N 1
ATOM 662 C CA . ALA A 1 85 ? -25.488 -6.505 43.695 1.00 78.38 85 ALA A CA 1
ATOM 663 C C . ALA A 1 85 ? -24.935 -7.864 44.158 1.00 78.38 85 ALA A C 1
ATOM 665 O O . ALA A 1 85 ? -25.335 -8.367 45.204 1.00 78.38 85 ALA A O 1
ATOM 666 N N . LYS A 1 86 ? -24.003 -8.465 43.407 1.00 78.06 86 LYS A N 1
ATOM 667 C CA . LYS A 1 86 ? -23.289 -9.677 43.836 1.00 78.06 86 LYS A CA 1
ATOM 668 C C . LYS A 1 86 ? -22.344 -9.399 45.006 1.00 78.06 86 LYS A C 1
ATOM 670 O O . LYS A 1 86 ? -22.327 -10.203 45.926 1.00 78.06 86 LYS A O 1
ATOM 675 N N . GLN A 1 87 ? -21.635 -8.268 44.992 1.00 71.81 87 GLN A N 1
ATOM 676 C CA . GLN A 1 87 ? -20.754 -7.849 46.088 1.00 71.81 87 GLN A CA 1
ATOM 677 C C . GLN A 1 87 ? -21.524 -7.536 47.376 1.00 71.81 87 GLN A C 1
ATOM 679 O O . GLN A 1 87 ? -21.118 -7.981 48.442 1.00 71.81 87 GLN A O 1
ATOM 684 N N . VAL A 1 88 ? -22.663 -6.845 47.282 1.00 69.75 88 VAL A N 1
ATOM 685 C CA . VAL A 1 88 ? -23.533 -6.573 48.439 1.00 69.75 88 VAL A CA 1
ATOM 686 C C . VAL A 1 88 ? -24.060 -7.884 49.029 1.00 69.75 88 VAL A C 1
ATOM 688 O O . VAL A 1 88 ? -23.914 -8.111 50.216 1.00 69.75 88 VAL A O 1
ATOM 691 N N . LYS A 1 89 ? -24.511 -8.832 48.196 1.00 68.81 89 LYS A N 1
ATOM 692 C CA . LYS A 1 89 ? -24.963 -10.155 48.669 1.00 68.81 89 LYS A CA 1
ATOM 693 C C . LYS A 1 89 ? -23.872 -11.009 49.317 1.00 68.81 89 LYS A C 1
ATOM 695 O O . LYS A 1 89 ? -24.202 -11.872 50.122 1.00 68.81 89 LYS A O 1
ATOM 700 N N . THR A 1 90 ? -22.608 -10.860 48.926 1.00 69.56 90 THR A N 1
ATOM 701 C CA . THR A 1 90 ? -21.494 -11.533 49.615 1.00 69.56 90 THR A CA 1
ATOM 702 C C . THR A 1 90 ? -21.177 -10.860 50.943 1.00 69.56 90 THR A C 1
ATOM 704 O O . THR A 1 90 ? -20.998 -11.564 51.924 1.00 69.56 90 THR A O 1
ATOM 707 N N . VAL A 1 91 ? -21.209 -9.527 50.997 1.00 69.25 91 VAL A N 1
ATOM 708 C CA . VAL A 1 91 ? -20.955 -8.763 52.227 1.00 69.25 91 VAL A CA 1
ATOM 709 C C . VAL A 1 91 ? -22.085 -8.951 53.246 1.00 69.25 91 VAL A C 1
ATOM 711 O O . VAL A 1 91 ? -21.799 -9.138 54.419 1.00 69.25 91 VAL A O 1
ATOM 714 N N . ASP A 1 92 ? -23.348 -8.997 52.813 1.00 65.19 92 ASP A N 1
ATOM 715 C CA . ASP A 1 92 ? -24.502 -9.260 53.688 1.00 65.19 92 ASP A CA 1
ATOM 716 C C . ASP A 1 92 ? -24.464 -10.685 54.262 1.00 65.19 92 ASP A C 1
ATOM 718 O O . ASP A 1 92 ? -24.763 -10.889 55.432 1.00 65.19 92 ASP A O 1
ATOM 722 N N . LYS A 1 93 ? -24.025 -11.676 53.471 1.00 66.56 93 LYS A N 1
ATOM 723 C CA . LYS A 1 93 ? -23.814 -13.050 53.959 1.00 66.56 93 LYS A CA 1
ATOM 724 C C . LYS A 1 93 ? -22.658 -13.145 54.952 1.00 66.56 93 LYS A C 1
ATOM 726 O O . LYS A 1 93 ? -22.773 -13.855 55.942 1.00 66.56 93 LYS A O 1
ATOM 731 N N . GLU A 1 94 ? -21.566 -12.429 54.697 1.00 65.31 94 GLU A N 1
ATOM 732 C CA . GLU A 1 94 ? -20.434 -12.336 55.626 1.00 65.31 94 GLU A CA 1
ATOM 733 C C . GLU A 1 94 ? -20.827 -11.603 56.924 1.00 65.31 94 GLU A C 1
ATOM 735 O O . GLU A 1 94 ? -20.403 -12.004 58.004 1.00 65.31 94 GLU A O 1
ATOM 740 N N . LEU A 1 95 ? -21.678 -10.574 56.850 1.00 60.06 95 LEU A N 1
ATOM 741 C CA . LEU A 1 95 ? -22.220 -9.860 58.013 1.00 60.06 95 LEU A CA 1
ATOM 742 C C . LEU A 1 95 ? -23.194 -10.719 58.831 1.00 60.06 95 LEU A C 1
ATOM 744 O O . LEU A 1 95 ? -23.089 -10.726 60.058 1.00 60.06 95 LEU A O 1
ATOM 748 N N . ASP A 1 96 ? -24.090 -11.468 58.184 1.00 60.47 96 ASP A N 1
ATOM 749 C CA . ASP A 1 96 ? -24.999 -12.394 58.870 1.00 60.47 96 ASP A CA 1
ATOM 750 C C . ASP A 1 96 ? -24.220 -13.507 59.591 1.00 60.47 96 ASP A C 1
ATOM 752 O O . ASP A 1 96 ? -24.517 -13.814 60.746 1.00 60.47 96 ASP A O 1
ATOM 756 N N . GLU A 1 97 ? -23.162 -14.057 58.984 1.00 63.00 97 GLU A N 1
ATOM 757 C CA . GLU A 1 97 ? -22.299 -15.056 59.635 1.00 63.00 97 GLU A CA 1
ATOM 758 C C . GLU A 1 97 ? -21.526 -14.500 60.847 1.00 63.00 97 GLU A C 1
ATOM 760 O O . GLU A 1 97 ? -21.292 -15.229 61.815 1.00 63.00 97 GLU A O 1
ATOM 765 N N . ILE A 1 98 ? -21.152 -13.215 60.839 1.00 62.03 98 ILE A N 1
ATOM 766 C CA . ILE A 1 98 ? -20.500 -12.555 61.984 1.00 62.03 98 ILE A CA 1
ATOM 767 C C . ILE A 1 98 ? -21.513 -12.285 63.107 1.00 62.03 98 ILE A C 1
ATOM 769 O O . ILE A 1 98 ? -21.231 -12.582 64.268 1.00 62.03 98 ILE A O 1
ATOM 773 N N . LEU A 1 99 ? -22.719 -11.812 62.778 1.00 53.06 99 LEU A N 1
ATOM 774 C CA . LEU A 1 99 ? -23.784 -11.542 63.753 1.00 53.06 99 LEU A CA 1
ATOM 775 C C . LEU A 1 99 ? -24.225 -12.808 64.508 1.00 53.06 99 LEU A C 1
ATOM 777 O O . LEU A 1 99 ? -24.454 -12.751 65.715 1.00 53.06 99 LEU A O 1
ATOM 781 N N . HIS A 1 100 ? -24.247 -13.967 63.844 1.00 53.12 100 HIS A N 1
ATOM 782 C CA . HIS A 1 100 ? -24.598 -15.248 64.477 1.00 53.12 100 HIS A CA 1
ATOM 783 C C . HIS A 1 100 ? -23.467 -15.823 65.351 1.00 53.12 100 HIS A C 1
ATOM 785 O O . HIS A 1 100 ? -23.690 -16.757 66.117 1.00 53.12 100 HIS A O 1
ATOM 791 N N . LYS A 1 101 ? -22.257 -15.254 65.274 1.00 48.53 101 LYS A N 1
ATOM 792 C CA . LYS A 1 101 ? -21.117 -15.586 66.143 1.00 48.53 101 LYS A CA 1
ATOM 793 C C . LYS A 1 101 ? -20.997 -14.645 67.346 1.00 48.53 101 LYS A C 1
ATOM 795 O O . LYS A 1 101 ? -20.398 -15.014 68.356 1.00 48.53 101 LYS A O 1
ATOM 800 N N . ASP A 1 102 ? -21.584 -13.453 67.248 1.00 40.62 102 ASP A N 1
ATOM 801 C CA . ASP A 1 102 ? -21.617 -12.456 68.318 1.00 40.62 102 ASP A CA 1
ATOM 802 C C . ASP A 1 102 ? -22.826 -12.616 69.263 1.00 40.62 102 ASP A C 1
ATOM 804 O O . ASP A 1 102 ? -22.736 -12.203 70.424 1.00 40.62 102 ASP A O 1
ATOM 808 N N . GLU A 1 103 ? -23.922 -13.268 68.846 1.00 35.62 103 GLU A N 1
ATOM 809 C CA . GLU A 1 103 ? -25.048 -13.570 69.752 1.00 35.62 103 GLU A CA 1
ATOM 810 C C . GLU A 1 103 ? -24.717 -14.632 70.818 1.00 35.62 103 GLU A C 1
ATOM 812 O O . GLU A 1 103 ? -25.129 -14.466 71.964 1.00 35.62 103 GLU A O 1
ATOM 817 N N . GLU A 1 104 ? -23.859 -15.626 70.541 1.00 36.94 104 GLU A N 1
ATOM 818 C CA . GLU A 1 104 ? -23.360 -16.551 71.585 1.00 36.94 104 GLU A CA 1
ATOM 819 C C . GLU A 1 104 ? -22.468 -15.852 72.631 1.00 36.94 104 GLU A C 1
ATOM 821 O O . GLU A 1 104 ? -22.222 -16.388 73.711 1.00 36.94 104 GLU A O 1
ATOM 826 N N . LYS A 1 105 ? -21.986 -14.634 72.349 1.00 36.84 105 LYS A N 1
ATOM 827 C CA . LYS A 1 105 ? -21.082 -13.891 73.240 1.00 36.84 105 LYS A CA 1
ATOM 828 C C . LYS A 1 105 ? -21.767 -12.805 74.069 1.00 36.84 105 LYS A C 1
ATOM 830 O O . LYS A 1 105 ? -21.104 -12.180 74.902 1.00 36.84 105 LYS A O 1
ATOM 835 N N . LYS A 1 106 ? -23.067 -12.557 73.862 1.00 31.47 106 LYS A N 1
ATOM 836 C CA . LYS A 1 106 ? -23.772 -11.399 74.439 1.00 31.47 106 LYS A CA 1
ATOM 837 C C . LYS A 1 106 ? -24.487 -11.664 75.770 1.00 31.47 106 LYS A C 1
ATOM 839 O O . LYS A 1 106 ? -24.917 -10.701 76.400 1.00 31.47 106 LYS A O 1
ATOM 844 N N . GLU A 1 107 ? -24.555 -12.906 76.254 1.00 31.05 107 GLU A N 1
ATOM 845 C CA . GLU A 1 107 ? -25.227 -13.211 77.532 1.00 31.05 107 GLU A CA 1
ATOM 846 C C . GLU A 1 107 ? -24.354 -13.081 78.798 1.00 31.05 107 GLU A C 1
ATOM 848 O O . GLU A 1 107 ? -24.915 -13.004 79.887 1.00 31.05 107 GLU A O 1
ATOM 853 N N . GLU A 1 108 ? -23.016 -12.974 78.733 1.00 35.91 108 GLU A N 1
ATOM 854 C CA . GLU A 1 108 ? -22.217 -13.137 79.969 1.00 35.91 108 GLU A CA 1
ATOM 855 C C . GLU A 1 108 ? -21.729 -11.871 80.702 1.00 35.91 108 GLU A C 1
ATOM 857 O O . GLU A 1 108 ? -21.205 -12.012 81.805 1.00 35.91 108 GLU A O 1
ATOM 862 N N . LYS A 1 109 ? -21.863 -10.625 80.212 1.00 27.22 109 LYS A N 1
ATOM 863 C CA . LYS A 1 109 ? -21.337 -9.468 80.992 1.00 27.22 109 LYS A CA 1
ATOM 864 C C . LYS A 1 109 ? -22.145 -8.168 80.930 1.00 27.22 109 LYS A C 1
ATOM 866 O O . LYS A 1 109 ? -21.820 -7.244 80.195 1.00 27.22 109 LYS A O 1
ATOM 871 N N . ALA A 1 110 ? -23.073 -8.032 81.873 1.00 31.09 110 ALA A N 1
ATOM 872 C CA . ALA A 1 110 ? -23.254 -6.803 82.665 1.00 31.09 110 ALA A CA 1
ATOM 873 C C . ALA A 1 110 ? -22.783 -7.102 84.115 1.00 31.09 110 ALA A C 1
ATOM 875 O O . ALA A 1 110 ? -22.818 -8.285 84.459 1.00 31.09 110 ALA A O 1
ATOM 876 N N . PRO A 1 111 ? -22.392 -6.150 85.012 1.00 41.06 111 PRO A N 1
ATOM 877 C CA . PRO A 1 111 ? -22.614 -4.686 85.006 1.00 41.06 111 PRO A CA 1
ATOM 878 C C . PRO A 1 111 ? -21.447 -3.793 85.564 1.00 41.06 111 PRO A C 1
ATOM 880 O O . PRO A 1 111 ? -20.474 -4.302 86.112 1.00 41.06 111 PRO A O 1
ATOM 883 N N . LYS A 1 112 ? -21.608 -2.446 85.517 1.00 28.62 112 LYS A N 1
ATOM 884 C CA . LYS A 1 112 ? -21.425 -1.423 86.607 1.00 28.62 112 LYS A CA 1
ATOM 885 C C . LYS A 1 112 ? -20.806 -0.057 86.187 1.00 28.62 112 LYS A C 1
ATOM 887 O O . LYS A 1 112 ? -19.603 0.070 86.027 1.00 28.62 112 LYS A O 1
ATOM 892 N N . LYS A 1 113 ? -21.688 0.959 86.137 1.00 24.20 113 LYS A N 1
ATOM 893 C CA . LYS A 1 113 ? -21.684 2.312 86.768 1.00 24.20 113 LYS A CA 1
ATOM 894 C C . LYS A 1 113 ? -20.392 3.171 86.833 1.00 24.20 113 LYS A C 1
ATOM 896 O O . LYS A 1 113 ? -19.498 2.841 87.600 1.00 24.20 113 LYS A O 1
ATOM 901 N N . ALA A 1 114 ? -20.428 4.374 86.235 1.00 27.16 114 ALA A N 1
ATOM 902 C CA . ALA A 1 114 ? -20.007 5.655 86.845 1.00 27.16 114 ALA A CA 1
ATOM 903 C C . ALA A 1 114 ? -20.454 6.858 85.980 1.00 27.16 114 ALA A C 1
ATOM 905 O O . ALA A 1 114 ? -20.510 6.774 84.760 1.00 27.16 114 ALA A O 1
ATOM 906 N N . GLU A 1 115 ? -20.826 7.939 86.655 1.00 26.41 115 GLU A N 1
ATOM 907 C CA . GLU A 1 115 ? -21.586 9.107 86.200 1.00 26.41 115 GLU A CA 1
ATOM 908 C C . GLU A 1 115 ? -20.722 10.205 85.546 1.00 26.41 115 GLU A C 1
ATOM 910 O O . GLU A 1 115 ? -19.609 10.455 85.998 1.00 26.41 115 GLU A O 1
ATOM 915 N N . SER A 1 116 ? -21.303 10.990 84.630 1.00 27.23 116 SER A N 1
ATOM 916 C CA . SER A 1 116 ? -21.308 12.456 84.764 1.00 27.23 116 SER A CA 1
ATOM 917 C C . SER A 1 116 ? -22.498 13.088 84.028 1.00 27.23 116 SER A C 1
ATOM 919 O O . SER A 1 116 ? -22.839 12.754 82.896 1.00 27.23 116 SER A O 1
ATOM 921 N N . LYS A 1 117 ? -23.172 13.968 84.769 1.00 24.97 117 LYS A N 1
ATOM 922 C CA . LYS A 1 117 ? -24.293 14.834 84.391 1.00 24.97 117 LYS A CA 1
ATOM 923 C C . LYS A 1 117 ? -23.789 16.032 83.577 1.00 24.97 117 LYS A C 1
ATOM 925 O O . LYS A 1 117 ? -22.720 16.537 83.901 1.00 24.97 117 LYS A O 1
ATOM 930 N N . ALA A 1 118 ? -24.620 16.585 82.693 1.00 26.23 118 ALA A N 1
ATOM 931 C CA . ALA A 1 118 ? -25.209 17.927 82.846 1.00 26.23 118 ALA A CA 1
ATOM 932 C C . ALA A 1 118 ? -26.070 18.290 81.624 1.00 26.23 118 ALA A C 1
ATOM 934 O O . ALA A 1 118 ? -25.775 17.896 80.502 1.00 26.23 118 ALA A O 1
ATOM 935 N N . ALA A 1 119 ? -27.156 18.998 81.914 1.00 31.19 119 ALA A N 1
ATOM 936 C CA . ALA A 1 119 ? -28.250 19.402 81.044 1.00 31.19 119 ALA A CA 1
ATOM 937 C C . ALA A 1 119 ? -27.927 20.608 80.144 1.00 31.19 119 ALA A C 1
ATOM 939 O O . ALA A 1 119 ? -26.950 21.315 80.401 1.00 31.19 119 ALA A O 1
ATOM 940 N N . ASN A 1 120 ? -28.778 20.814 79.129 1.00 28.84 120 ASN A N 1
ATOM 941 C CA . ASN A 1 120 ? -29.572 22.026 78.805 1.00 28.84 120 ASN A CA 1
ATOM 942 C C . ASN A 1 120 ? -29.984 21.893 77.319 1.00 28.84 120 ASN A C 1
ATOM 944 O O . ASN A 1 120 ? -29.120 21.681 76.472 1.00 28.84 120 ASN A O 1
ATOM 948 N N . ASP A 1 121 ? -31.256 21.623 77.023 1.00 28.39 121 ASP A N 1
ATOM 949 C CA . ASP A 1 121 ? -32.365 22.579 76.806 1.00 28.39 121 ASP A CA 1
ATOM 950 C C . ASP A 1 121 ? -32.270 23.339 75.470 1.00 28.39 121 ASP A C 1
ATOM 952 O O . ASP A 1 121 ? -31.205 23.817 75.092 1.00 28.39 121 ASP A O 1
ATOM 956 N N . ASP A 1 122 ? -33.420 23.339 74.786 1.00 30.42 122 ASP A N 1
ATOM 957 C CA . ASP A 1 122 ? -33.905 24.132 73.651 1.00 30.42 122 ASP A CA 1
ATOM 958 C C . ASP A 1 122 ? -32.998 25.206 73.028 1.00 30.42 122 ASP A C 1
ATOM 960 O O . ASP A 1 122 ? -32.457 26.060 73.716 1.00 30.42 122 ASP A O 1
ATOM 964 N N . ASP A 1 123 ? -32.958 25.247 71.690 1.00 30.83 123 ASP A N 1
ATOM 965 C CA . ASP A 1 123 ? -33.527 26.382 70.944 1.00 30.83 123 ASP A CA 1
ATOM 966 C C . ASP A 1 123 ? -33.427 26.154 69.425 1.00 30.83 123 ASP A C 1
ATOM 968 O O . ASP A 1 123 ? -32.363 25.890 68.862 1.00 30.83 123 ASP A O 1
ATOM 972 N N . THR A 1 124 ? -34.568 26.280 68.748 1.00 41.78 124 THR A N 1
ATOM 973 C CA . THR A 1 124 ? -34.616 26.533 67.300 1.00 41.78 124 THR A CA 1
ATOM 974 C C . THR A 1 124 ? -34.340 28.023 67.103 1.00 41.78 124 THR A C 1
ATOM 976 O O . THR A 1 124 ? -34.910 28.825 67.842 1.00 41.78 124 THR A O 1
ATOM 979 N N . PRO A 1 125 ? -33.546 28.433 66.101 1.00 43.69 125 PRO A N 1
ATOM 980 C CA . PRO A 1 125 ? -34.096 29.478 65.244 1.00 43.69 125 PRO A CA 1
ATOM 981 C C . PRO A 1 125 ? -33.773 29.353 63.749 1.00 43.69 125 PRO A C 1
ATOM 983 O O . PRO A 1 125 ? -32.807 28.746 63.293 1.00 43.69 125 PRO A O 1
ATOM 986 N N . GLU A 1 126 ? -34.696 29.989 63.049 1.00 39.34 126 GLU A N 1
ATOM 987 C CA . GLU A 1 126 ? -34.904 30.321 61.648 1.00 39.34 126 GLU A CA 1
ATOM 988 C C . GLU A 1 126 ? -33.793 31.207 61.026 1.00 39.34 126 GLU A C 1
ATOM 990 O O . GLU A 1 126 ? -33.112 31.932 61.742 1.00 39.34 126 GLU A O 1
ATOM 995 N N . GLU A 1 127 ? -33.698 31.146 59.685 1.00 36.69 127 GLU A N 1
ATOM 996 C CA . GLU A 1 127 ? -33.162 32.133 58.711 1.00 36.69 127 GLU A CA 1
ATOM 997 C C . GLU A 1 127 ? -31.702 32.656 58.806 1.00 36.69 127 GLU A C 1
ATOM 999 O O . GLU A 1 127 ? -31.281 33.245 59.791 1.00 36.69 127 GLU A O 1
ATOM 1004 N N . ASP A 1 128 ? -30.913 32.528 57.719 1.00 34.25 128 ASP A N 1
ATOM 1005 C CA . ASP A 1 128 ? -30.772 33.613 56.720 1.00 34.25 128 ASP A CA 1
ATOM 1006 C C . ASP A 1 128 ? -29.729 33.332 55.598 1.00 34.25 128 ASP A C 1
ATOM 1008 O O . ASP A 1 128 ? -28.587 32.941 55.833 1.00 34.25 128 ASP A O 1
ATOM 1012 N N . GLN A 1 129 ? -30.156 33.610 54.359 1.00 41.34 129 GLN A N 1
ATOM 1013 C CA . GLN A 1 129 ? -29.436 34.249 53.237 1.00 41.34 129 GLN A CA 1
ATOM 1014 C C . GLN A 1 129 ? -28.005 33.818 52.826 1.00 41.34 129 GLN A C 1
ATOM 1016 O O . GLN A 1 129 ? -27.014 34.217 53.436 1.00 41.34 129 GLN A O 1
ATOM 1021 N N . LYS A 1 130 ? -27.883 33.240 51.613 1.00 44.47 130 LYS A N 1
ATOM 1022 C CA . LYS A 1 130 ? -26.964 33.744 50.560 1.00 44.47 130 LYS A CA 1
ATOM 1023 C C . LYS A 1 130 ? -27.172 33.052 49.204 1.00 44.47 130 LYS A C 1
ATOM 1025 O O . LYS A 1 130 ? -26.509 32.074 48.876 1.00 44.47 130 LYS A O 1
ATOM 1030 N N . GLU A 1 131 ? -28.033 33.629 48.375 1.00 40.19 131 GLU A N 1
ATOM 1031 C CA . GLU A 1 131 ? -27.906 33.539 46.919 1.00 40.19 131 GLU A CA 1
ATOM 1032 C C . GLU A 1 131 ? -27.647 34.974 46.447 1.00 40.19 131 GLU A C 1
ATOM 1034 O O . GLU A 1 131 ? -28.501 35.850 46.566 1.00 40.19 131 GLU A O 1
ATOM 1039 N N . ALA A 1 132 ? -26.401 35.253 46.064 1.00 52.69 132 ALA A N 1
ATOM 1040 C CA . ALA A 1 132 ? -25.959 36.563 45.617 1.00 52.69 132 ALA A CA 1
ATOM 1041 C C . ALA A 1 132 ? -25.166 36.414 44.318 1.00 52.69 132 ALA A C 1
ATOM 1043 O O . ALA A 1 132 ? -24.136 35.743 44.321 1.00 52.69 132 ALA A O 1
ATOM 1044 N N . ALA A 1 133 ? -25.674 37.138 43.313 1.00 45.62 133 ALA A N 1
ATOM 1045 C CA . ALA A 1 133 ? -25.019 37.721 42.137 1.00 45.62 133 ALA A CA 1
ATOM 1046 C C . ALA A 1 133 ? -24.415 36.786 41.076 1.00 45.62 133 ALA A C 1
ATOM 1048 O O . ALA A 1 133 ? -23.396 36.116 41.345 1.00 45.62 133 ALA A O 1
#